Protein AF-A0A8H4ER36-F1 (afdb_monomer_lite)

Radius of gyration: 21.97 Å; chains: 1; bounding box: 55×39×60 Å

Structure (mmCIF, N/CA/C/O backbone):
data_AF-A0A8H4ER36-F1
#
_entry.id   AF-A0A8H4ER36-F1
#
loop_
_atom_site.group_PDB
_atom_site.id
_atom_site.type_symbol
_atom_site.label_atom_id
_atom_site.label_alt_id
_atom_site.label_comp_id
_atom_site.label_asym_id
_atom_site.label_entity_id
_atom_site.label_seq_id
_atom_site.pdbx_PDB_ins_code
_atom_site.Cartn_x
_atom_site.Cartn_y
_atom_site.Cartn_z
_atom_site.occupancy
_atom_site.B_iso_or_equiv
_atom_site.auth_seq_id
_atom_site.auth_comp_id
_atom_site.auth_asym_id
_atom_site.auth_atom_id
_atom_site.pdbx_PDB_model_num
ATOM 1 N N . MET A 1 1 ? -30.390 -21.638 -12.268 1.00 42.81 1 MET A N 1
ATOM 2 C CA . MET A 1 1 ? -29.011 -21.123 -12.106 1.00 42.81 1 MET A CA 1
ATOM 3 C C . MET A 1 1 ? -29.051 -19.606 -12.243 1.00 42.81 1 MET A C 1
ATOM 5 O O . MET A 1 1 ? -29.452 -19.135 -13.296 1.00 42.81 1 MET A O 1
ATOM 9 N N . LYS A 1 2 ? -28.735 -18.836 -11.191 1.00 47.06 2 LYS A N 1
ATOM 10 C CA . LYS A 1 2 ? -28.627 -17.369 -11.298 1.00 47.06 2 LYS A CA 1
ATOM 11 C C . LYS A 1 2 ? -27.300 -17.036 -11.980 1.00 47.06 2 LYS A C 1
ATOM 13 O O . LYS A 1 2 ? -26.244 -17.328 -11.428 1.00 47.06 2 LYS A O 1
ATOM 18 N N . THR A 1 3 ? -27.350 -16.466 -13.177 1.00 57.44 3 THR A N 1
ATOM 19 C CA . THR A 1 3 ? -26.164 -15.983 -13.889 1.00 57.44 3 THR A CA 1
ATOM 20 C C . THR A 1 3 ? -25.741 -14.645 -13.292 1.00 57.44 3 THR A C 1
ATOM 22 O O . THR A 1 3 ? -26.466 -13.658 -13.406 1.00 57.44 3 THR A O 1
ATOM 25 N N . TYR A 1 4 ? -24.583 -14.608 -12.633 1.00 67.88 4 TYR A N 1
ATOM 26 C CA . TYR A 1 4 ? -23.973 -13.357 -12.189 1.00 67.88 4 TYR A CA 1
ATOM 27 C C . TYR A 1 4 ? -23.377 -12.644 -13.400 1.00 67.88 4 TYR A C 1
ATOM 29 O O . TYR A 1 4 ? -22.346 -13.054 -13.927 1.00 67.88 4 TYR A O 1
ATOM 37 N N . THR A 1 5 ? -24.028 -11.576 -13.849 1.00 72.06 5 THR A N 1
ATOM 38 C CA . THR A 1 5 ? -23.422 -10.628 -14.784 1.00 72.06 5 THR A CA 1
ATOM 39 C C . THR A 1 5 ? -22.315 -9.861 -14.057 1.00 72.06 5 THR A C 1
ATOM 41 O O . THR A 1 5 ? -22.608 -9.204 -13.052 1.00 72.06 5 THR A O 1
ATOM 44 N N . PRO A 1 6 ? -21.054 -9.934 -14.520 1.00 74.06 6 PRO A N 1
ATOM 45 C CA . PRO A 1 6 ? -19.953 -9.189 -13.922 1.00 74.06 6 PRO A CA 1
ATOM 46 C C . PRO A 1 6 ? -20.238 -7.688 -13.946 1.00 74.06 6 PRO A C 1
ATOM 48 O O . PRO A 1 6 ? -20.868 -7.183 -14.878 1.00 74.06 6 PRO A O 1
ATOM 51 N N . SER A 1 7 ? -19.753 -6.955 -12.940 1.00 86.75 7 SER A N 1
ATOM 52 C CA . SER A 1 7 ? -19.954 -5.507 -12.923 1.00 86.75 7 SER A CA 1
ATOM 53 C C . SER A 1 7 ? -19.264 -4.857 -14.137 1.00 86.75 7 SER A C 1
ATOM 55 O O . SER A 1 7 ? -18.169 -5.279 -14.527 1.00 86.75 7 SER A O 1
ATOM 57 N N . PRO A 1 8 ? -19.839 -3.791 -14.721 1.00 80.44 8 PRO A N 1
ATOM 58 C CA . PRO A 1 8 ? -19.214 -3.073 -15.834 1.00 80.44 8 PRO A CA 1
ATOM 59 C C . PRO A 1 8 ? -17.801 -2.561 -15.515 1.00 80.44 8 PRO A C 1
ATOM 61 O O . PRO A 1 8 ? -16.967 -2.427 -16.410 1.00 80.44 8 PRO A O 1
ATOM 64 N N . LEU A 1 9 ? -17.518 -2.292 -14.236 1.00 79.56 9 LEU A N 1
ATOM 65 C CA . LEU A 1 9 ? -16.199 -1.888 -13.759 1.00 79.56 9 LEU A CA 1
ATOM 66 C C . LEU A 1 9 ? -15.189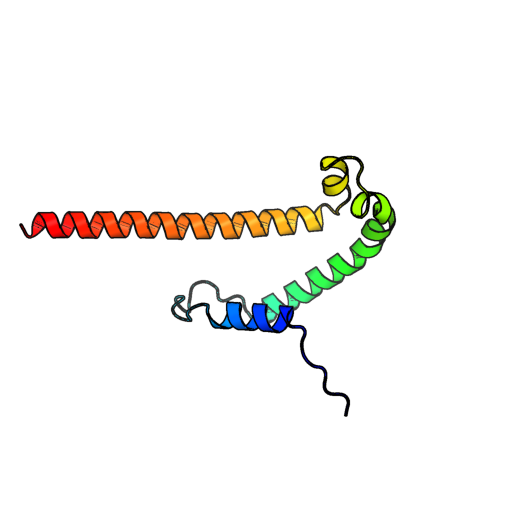 -3.040 -13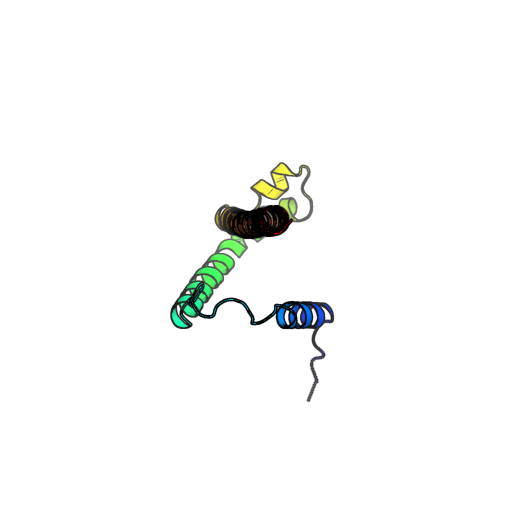.862 1.00 79.56 9 LEU A C 1
ATOM 68 O O . LEU A 1 9 ? -14.104 -2.839 -14.401 1.00 79.56 9 LEU A O 1
ATOM 72 N N . LEU A 1 10 ? -15.569 -4.252 -13.442 1.00 78.62 10 LEU A N 1
ATOM 73 C CA . LEU A 1 10 ? -14.731 -5.451 -13.570 1.00 78.62 10 LEU A CA 1
ATOM 74 C C . LEU A 1 10 ? -14.437 -5.782 -15.037 1.00 78.62 10 LEU A C 1
ATOM 76 O O . LEU A 1 10 ? -13.294 -6.072 -15.383 1.00 78.62 10 LEU A O 1
ATOM 80 N N . VAL A 1 11 ? -15.437 -5.659 -15.915 1.00 79.00 11 VAL A N 1
ATOM 81 C CA . VAL A 1 11 ? -15.258 -5.866 -17.362 1.00 79.00 11 VAL A CA 1
ATOM 82 C C . VAL A 1 11 ? -14.283 -4.839 -17.949 1.00 79.00 11 VAL A C 1
ATOM 84 O O . VAL A 1 11 ? -13.377 -5.205 -18.696 1.00 79.00 11 VAL A O 1
ATOM 87 N N . LYS A 1 12 ? -14.408 -3.557 -17.576 1.00 75.75 12 LYS A N 1
ATOM 88 C CA . LYS A 1 12 ? -13.489 -2.496 -18.026 1.00 75.75 12 LYS A CA 1
ATOM 89 C C . LYS A 1 12 ? -12.057 -2.709 -17.536 1.00 75.75 12 LYS A C 1
ATOM 91 O O . LYS A 1 12 ? -11.124 -2.465 -18.300 1.00 75.75 12 LYS A O 1
ATOM 96 N N . ILE A 1 13 ? -11.880 -3.148 -16.290 1.00 75.56 13 ILE A N 1
ATOM 97 C CA . ILE A 1 13 ? -10.562 -3.475 -15.729 1.00 75.56 13 ILE A CA 1
ATOM 98 C C . ILE A 1 13 ? -9.947 -4.645 -16.502 1.00 75.56 13 ILE A C 1
ATOM 100 O O . ILE A 1 13 ? -8.832 -4.511 -17.002 1.00 75.56 13 ILE A O 1
ATOM 104 N N . ALA A 1 14 ? -10.692 -5.737 -16.696 1.00 73.81 14 ALA A N 1
ATOM 105 C CA . ALA A 1 14 ? -10.224 -6.907 -17.438 1.00 73.81 14 ALA A CA 1
ATOM 106 C C . ALA A 1 14 ? -9.825 -6.558 -18.881 1.00 73.81 14 ALA A C 1
ATOM 108 O O . ALA A 1 14 ? -8.754 -6.946 -19.341 1.00 73.81 14 ALA A O 1
ATOM 109 N N . MET A 1 15 ? -10.633 -5.754 -19.579 1.00 74.31 15 MET A N 1
ATOM 110 C CA . MET A 1 15 ? -10.310 -5.279 -20.927 1.00 74.31 15 MET A CA 1
ATOM 111 C C . MET A 1 15 ? -9.060 -4.395 -20.971 1.00 74.31 15 MET A C 1
ATOM 113 O O . MET A 1 15 ? -8.312 -4.462 -21.941 1.00 74.31 15 MET A O 1
ATOM 117 N N . LYS A 1 16 ? -8.829 -3.549 -19.959 1.00 75.38 16 LYS A N 1
ATOM 118 C CA . LYS A 1 16 ? -7.615 -2.723 -19.883 1.00 75.38 16 LYS A CA 1
ATOM 119 C C . LYS A 1 16 ? -6.370 -3.563 -19.609 1.00 75.38 16 LYS A C 1
ATOM 121 O O . LYS A 1 16 ? -5.351 -3.308 -20.236 1.00 75.38 16 LYS A O 1
ATOM 126 N N . ILE A 1 17 ? -6.465 -4.565 -18.733 1.00 70.75 17 ILE A N 1
ATOM 127 C CA . ILE A 1 17 ? -5.372 -5.512 -18.466 1.00 70.75 17 ILE A CA 1
ATOM 128 C C . ILE A 1 17 ? -5.035 -6.300 -19.737 1.00 70.75 17 ILE A C 1
ATOM 130 O O . ILE A 1 17 ? -3.873 -6.394 -20.100 1.00 70.75 17 ILE A O 1
ATOM 134 N N . ASN A 1 18 ? -6.044 -6.773 -20.474 1.00 64.62 18 ASN A N 1
ATOM 135 C CA . ASN A 1 18 ? -5.841 -7.554 -21.699 1.00 64.62 18 ASN A CA 1
ATOM 136 C C . ASN A 1 18 ? -5.281 -6.734 -22.884 1.00 64.62 18 ASN A C 1
ATOM 138 O O . ASN A 1 18 ? -4.922 -7.293 -23.913 1.00 64.62 18 ASN A O 1
ATOM 142 N N . LYS A 1 19 ? -5.244 -5.398 -22.765 1.00 62.72 19 LYS A N 1
ATOM 143 C CA . LYS A 1 19 ? -4.620 -4.483 -23.735 1.00 62.72 19 LYS A CA 1
ATOM 144 C C . LYS A 1 19 ? -3.176 -4.119 -23.382 1.00 62.72 19 LYS A C 1
ATOM 146 O O . LYS A 1 19 ? -2.561 -3.378 -24.146 1.00 62.72 19 LYS A O 1
ATOM 151 N N . PHE A 1 20 ? -2.644 -4.584 -22.249 1.00 53.69 20 PHE A N 1
ATOM 152 C CA . PHE A 1 20 ? -1.205 -4.520 -22.025 1.00 53.69 20 PHE A CA 1
ATOM 153 C C . PHE A 1 20 ? -0.540 -5.500 -22.985 1.00 53.69 20 PHE A C 1
ATOM 155 O O . PHE A 1 20 ? -0.785 -6.701 -22.947 1.00 53.69 20 PHE A O 1
ATOM 162 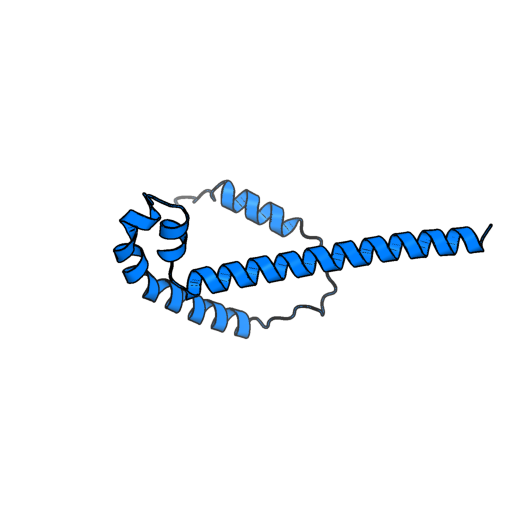N N . ASP A 1 21 ? 0.239 -4.939 -23.897 1.00 51.19 21 ASP A N 1
ATOM 163 C CA . ASP A 1 21 ? 0.987 -5.671 -24.899 1.00 51.19 21 ASP A CA 1
ATOM 164 C C . ASP A 1 21 ? 1.912 -6.688 -24.205 1.00 51.19 21 ASP A C 1
ATOM 166 O O . ASP A 1 21 ? 2.717 -6.328 -23.344 1.00 51.19 21 ASP A O 1
ATOM 170 N N . ASN A 1 22 ? 1.795 -7.968 -24.570 1.00 50.97 22 ASN A N 1
ATOM 171 C CA . ASN A 1 22 ? 2.618 -9.065 -24.039 1.00 50.97 22 ASN A CA 1
ATOM 172 C C . ASN A 1 22 ? 4.088 -8.980 -24.507 1.00 50.97 22 ASN A C 1
ATOM 174 O O . ASN A 1 22 ? 4.858 -9.917 -24.307 1.00 50.97 22 ASN A O 1
ATOM 178 N N . SER A 1 23 ? 4.490 -7.872 -25.136 1.00 50.62 23 SER A N 1
ATOM 179 C CA . SER A 1 23 ? 5.859 -7.587 -25.567 1.00 50.62 23 SER A CA 1
ATOM 180 C C . SER A 1 23 ? 6.795 -7.203 -24.413 1.00 50.62 23 SER A C 1
ATOM 182 O O . SER A 1 23 ? 7.982 -6.960 -24.646 1.00 50.62 23 SER A O 1
ATOM 184 N N . LEU A 1 24 ? 6.313 -7.195 -23.159 1.00 49.88 24 LEU A N 1
ATOM 185 C CA . LEU A 1 24 ? 7.200 -7.122 -22.000 1.00 49.88 24 LEU A CA 1
ATOM 186 C C . LEU A 1 24 ? 8.202 -8.289 -22.070 1.00 49.88 24 LEU A C 1
ATOM 188 O O . LEU A 1 24 ? 7.778 -9.444 -22.151 1.00 49.88 24 LEU A O 1
ATOM 192 N N . PRO A 1 25 ? 9.522 -8.032 -22.026 1.00 45.34 25 PRO A N 1
ATOM 193 C CA . PRO A 1 25 ? 10.509 -9.097 -22.081 1.00 45.34 25 PRO A CA 1
ATOM 194 C C . PRO A 1 25 ? 10.236 -10.065 -20.930 1.00 45.34 25 PRO A C 1
ATOM 196 O O . PRO A 1 25 ? 10.286 -9.672 -19.762 1.00 45.34 25 PRO A O 1
ATOM 199 N N . ALA A 1 26 ? 9.955 -11.323 -21.282 1.00 50.38 26 ALA A N 1
ATOM 200 C CA . ALA A 1 26 ? 9.463 -12.397 -20.413 1.00 50.38 26 ALA A CA 1
ATOM 201 C C . ALA A 1 26 ? 10.307 -12.675 -19.147 1.00 50.38 26 ALA A C 1
ATOM 203 O O . ALA A 1 26 ? 9.911 -13.468 -18.301 1.00 50.38 26 ALA A O 1
ATOM 204 N N . ASN A 1 27 ? 11.449 -12.003 -18.984 1.00 47.84 27 ASN A N 1
ATOM 205 C CA . ASN A 1 27 ? 12.456 -12.291 -17.971 1.00 47.84 27 ASN A CA 1
ATOM 206 C C . ASN A 1 27 ? 12.677 -11.193 -16.917 1.00 47.84 27 ASN A C 1
ATOM 208 O O . ASN A 1 27 ? 13.585 -11.349 -16.107 1.00 47.84 27 ASN A O 1
ATOM 212 N N . LYS A 1 28 ? 11.918 -10.084 -16.887 1.00 50.75 28 LYS A N 1
ATOM 213 C CA . LYS A 1 28 ? 12.221 -8.987 -15.933 1.00 50.75 28 LYS A CA 1
ATOM 214 C C . LYS A 1 28 ? 11.415 -8.969 -14.628 1.00 50.75 28 LYS A C 1
ATOM 216 O O . LYS A 1 28 ? 11.840 -8.295 -13.697 1.00 50.75 28 LYS A O 1
ATOM 221 N N . TYR A 1 29 ? 10.314 -9.717 -14.527 1.00 56.12 29 TYR A N 1
ATOM 222 C CA . TYR A 1 29 ? 9.413 -9.677 -13.360 1.00 56.12 29 TYR A CA 1
ATOM 223 C C . TYR A 1 29 ? 8.823 -11.052 -13.009 1.00 56.12 29 TYR A C 1
ATOM 225 O O . TYR A 1 29 ? 7.619 -11.185 -12.801 1.00 56.12 29 TYR A O 1
ATOM 233 N N . LEU A 1 30 ? 9.654 -12.095 -12.973 1.00 59.00 30 LEU A N 1
ATOM 234 C CA . LEU A 1 30 ? 9.229 -13.438 -12.564 1.00 59.00 30 LEU A CA 1
ATOM 235 C C . LEU A 1 30 ? 9.063 -13.499 -11.038 1.00 59.00 30 LEU A C 1
ATOM 237 O O . LEU A 1 30 ? 9.886 -14.076 -10.335 1.00 59.00 30 LEU A O 1
ATOM 241 N N . VAL A 1 31 ? 7.998 -12.881 -10.526 1.00 64.38 31 VAL A N 1
ATOM 242 C CA . VAL A 1 31 ? 7.481 -13.231 -9.198 1.00 64.38 31 VAL A CA 1
ATOM 243 C C . VAL A 1 31 ? 6.933 -14.649 -9.310 1.00 64.38 31 VAL A C 1
ATOM 245 O O . VAL A 1 31 ? 6.109 -14.931 -10.186 1.00 64.38 31 VAL A O 1
ATOM 248 N N . LYS A 1 32 ? 7.413 -15.564 -8.467 1.00 76.69 32 LYS A N 1
ATOM 249 C CA . LYS A 1 32 ? 6.931 -16.949 -8.482 1.00 76.69 32 LYS A CA 1
ATOM 250 C C . LYS A 1 32 ? 5.489 -17.003 -7.987 1.00 76.69 32 LYS A C 1
ATOM 252 O O . LYS A 1 32 ? 5.070 -16.209 -7.147 1.00 76.69 32 LYS A O 1
ATOM 257 N N . VAL A 1 33 ? 4.719 -17.973 -8.475 1.00 73.75 33 VAL A N 1
ATOM 258 C CA . VAL A 1 33 ? 3.318 -18.153 -8.058 1.00 73.75 33 VAL A CA 1
ATOM 259 C C . VAL A 1 33 ? 3.222 -18.363 -6.542 1.00 73.75 33 VAL A C 1
ATOM 261 O O . VAL A 1 33 ? 2.311 -17.847 -5.896 1.00 73.75 33 VAL A O 1
ATOM 264 N N . GLU A 1 34 ? 4.197 -19.055 -5.960 1.00 78.81 34 GLU A N 1
ATOM 265 C CA . GLU A 1 34 ? 4.305 -19.309 -4.525 1.00 78.81 34 GLU A CA 1
ATOM 266 C C . GLU A 1 34 ? 4.558 -18.019 -3.730 1.00 78.81 34 GLU A C 1
ATOM 268 O O . GLU A 1 34 ? 3.940 -17.809 -2.685 1.00 78.81 34 GLU A O 1
ATOM 273 N N . GLU A 1 35 ? 5.396 -17.120 -4.250 1.00 81.38 35 GLU A N 1
ATOM 274 C CA . GLU A 1 35 ? 5.658 -15.801 -3.655 1.00 81.38 35 GLU A CA 1
ATOM 275 C C . GLU A 1 35 ? 4.391 -14.936 -3.696 1.00 81.38 35 GLU A C 1
ATOM 277 O O . GLU A 1 35 ? 4.027 -14.310 -2.701 1.00 81.38 35 GLU A O 1
ATOM 282 N N . CYS A 1 36 ? 3.642 -14.985 -4.804 1.00 80.69 36 CYS A N 1
ATOM 283 C CA . CYS A 1 36 ? 2.330 -14.348 -4.915 1.00 80.69 36 CYS A CA 1
ATOM 284 C C . CYS A 1 36 ? 1.319 -14.909 -3.903 1.00 80.69 36 CYS A C 1
ATOM 286 O O . CYS A 1 36 ? 0.528 -14.150 -3.340 1.00 80.69 36 CYS A O 1
ATOM 288 N N . HIS A 1 37 ? 1.319 -16.225 -3.664 1.00 81.56 37 HIS A N 1
ATOM 289 C CA . HIS A 1 37 ? 0.412 -16.848 -2.702 1.00 81.56 37 HIS A CA 1
ATOM 290 C C . HIS A 1 37 ? 0.700 -16.378 -1.275 1.00 81.56 37 HIS A C 1
ATOM 292 O O . HIS A 1 37 ? -0.217 -15.950 -0.573 1.00 81.56 37 HIS A O 1
ATOM 298 N N . GLN A 1 38 ? 1.967 -16.433 -0.865 1.00 88.88 38 GLN A N 1
ATOM 299 C CA . GLN A 1 38 ? 2.400 -15.987 0.459 1.00 88.88 38 GLN A CA 1
ATOM 300 C C . GLN A 1 38 ? 2.120 -14.498 0.658 1.00 88.88 38 GLN A C 1
ATOM 302 O O . GLN A 1 38 ? 1.542 -14.106 1.671 1.00 88.88 38 GLN A O 1
ATOM 307 N N . PHE A 1 39 ? 2.441 -13.675 -0.343 1.00 86.50 39 PHE A N 1
ATOM 308 C CA . PHE A 1 39 ? 2.136 -12.250 -0.321 1.00 86.50 39 PHE A CA 1
ATOM 309 C C . PHE A 1 39 ? 0.633 -11.992 -0.151 1.00 86.50 39 PHE A C 1
ATOM 311 O O . PHE A 1 39 ? 0.235 -11.210 0.711 1.00 86.50 39 PHE A O 1
ATOM 318 N N . ARG A 1 40 ? -0.216 -12.688 -0.920 1.00 85.81 40 ARG A N 1
ATOM 319 C CA . ARG A 1 40 ? -1.678 -12.568 -0.830 1.00 85.81 40 ARG A CA 1
ATOM 320 C C . ARG A 1 40 ? -2.193 -12.902 0.566 1.00 85.81 40 ARG A C 1
ATOM 322 O O . ARG A 1 40 ? -3.065 -12.202 1.071 1.00 85.81 40 ARG A O 1
ATOM 329 N N . GLU A 1 41 ? -1.699 -13.982 1.159 1.00 92.25 41 GLU A N 1
ATOM 330 C CA . GLU A 1 41 ? -2.140 -14.436 2.475 1.00 92.25 41 GLU A CA 1
ATOM 331 C C . GLU A 1 41 ? -1.736 -13.448 3.574 1.00 92.25 41 GLU A C 1
ATOM 333 O O . GLU A 1 41 ? -2.577 -13.030 4.372 1.00 92.25 41 GLU A O 1
ATOM 338 N N . ILE A 1 42 ? -0.477 -13.000 3.565 1.00 91.38 42 ILE A N 1
ATOM 339 C CA . ILE A 1 42 ? 0.035 -12.011 4.520 1.00 91.38 42 ILE A CA 1
ATOM 340 C C . ILE A 1 42 ? -0.729 -10.693 4.383 1.00 91.38 42 ILE A C 1
ATOM 342 O O . ILE A 1 42 ? -1.220 -10.161 5.381 1.00 91.38 42 ILE A O 1
ATOM 346 N N . LEU A 1 43 ? -0.876 -10.182 3.159 1.00 87.19 43 LEU A N 1
ATOM 347 C CA . LEU A 1 43 ? -1.598 -8.940 2.902 1.00 87.19 43 LEU A CA 1
ATOM 348 C C . LEU A 1 43 ? -3.064 -9.060 3.331 1.00 87.19 43 LEU A C 1
ATOM 350 O O . LEU A 1 43 ? -3.559 -8.201 4.054 1.00 87.19 43 LEU A O 1
ATOM 354 N N . GLY A 1 44 ? -3.751 -10.138 2.948 1.00 88.88 44 GLY A N 1
ATOM 355 C CA . GLY A 1 44 ? -5.154 -10.362 3.298 1.00 88.88 44 GLY A CA 1
ATOM 356 C C . GLY A 1 44 ? -5.386 -10.421 4.809 1.00 88.88 44 GLY A C 1
ATOM 357 O O . GLY A 1 44 ? -6.274 -9.739 5.323 1.00 88.88 44 GLY A O 1
ATOM 358 N N . ASN A 1 45 ? -4.554 -11.171 5.534 1.00 92.81 45 ASN A N 1
ATOM 359 C CA . ASN A 1 45 ? -4.643 -11.277 6.992 1.00 92.81 45 ASN A CA 1
ATOM 360 C C . ASN A 1 45 ? -4.336 -9.945 7.688 1.00 92.81 45 ASN A C 1
ATOM 362 O O . ASN A 1 45 ? -5.003 -9.586 8.661 1.00 92.81 45 ASN A O 1
ATOM 366 N N . THR A 1 46 ? -3.369 -9.190 7.164 1.00 89.81 46 THR A N 1
ATOM 367 C CA . THR A 1 46 ? -3.007 -7.865 7.682 1.00 89.81 46 THR A CA 1
ATOM 368 C C . THR A 1 46 ? -4.139 -6.863 7.459 1.00 89.81 46 THR A C 1
ATOM 370 O O . THR A 1 46 ? -4.557 -6.179 8.384 1.00 89.81 46 THR A O 1
ATOM 373 N N . LEU A 1 47 ? -4.733 -6.823 6.265 1.00 86.75 47 LEU A N 1
ATOM 374 C CA . LEU A 1 47 ? -5.903 -5.983 5.991 1.00 86.75 47 LEU A CA 1
ATOM 375 C C . LEU A 1 47 ? -7.094 -6.353 6.887 1.00 86.75 47 LEU A C 1
ATOM 377 O O . LEU A 1 47 ? -7.794 -5.480 7.400 1.00 86.75 47 LEU A O 1
ATOM 381 N N . TRP A 1 48 ? -7.308 -7.649 7.115 1.00 90.19 48 TRP A N 1
ATOM 382 C CA . TRP A 1 48 ? -8.387 -8.133 7.970 1.00 90.19 48 TRP A CA 1
ATOM 383 C C . TRP A 1 48 ? -8.211 -7.763 9.447 1.00 90.19 48 TRP A C 1
ATOM 385 O O . TRP A 1 48 ? -9.210 -7.552 10.149 1.00 90.19 48 TRP A O 1
ATOM 395 N N . SER A 1 49 ? -6.971 -7.686 9.937 1.00 90.06 49 SER A N 1
ATOM 396 C CA . SER A 1 49 ? -6.687 -7.268 11.313 1.00 90.06 49 SER A CA 1
ATOM 397 C C . SER A 1 49 ? -6.920 -5.765 11.506 1.00 90.06 49 SER A C 1
ATOM 399 O O . SER A 1 49 ? -7.509 -5.371 12.514 1.00 90.06 49 SER A O 1
ATOM 401 N N . LEU A 1 50 ? -6.601 -4.952 10.492 1.00 89.00 50 LEU A N 1
ATOM 402 C CA . LEU A 1 50 ? -6.793 -3.495 10.486 1.00 89.00 50 LEU A CA 1
ATOM 403 C C . LEU A 1 50 ? -8.260 -3.049 10.454 1.00 89.00 50 LEU A C 1
ATOM 405 O O . LEU A 1 50 ? -8.556 -1.881 10.706 1.00 89.00 50 LEU A O 1
ATOM 409 N N . ARG A 1 51 ? -9.210 -3.958 10.193 1.00 89.94 51 ARG A N 1
ATOM 410 C CA . ARG A 1 51 ? -10.643 -3.620 10.119 1.00 89.94 51 ARG A CA 1
ATOM 411 C C . ARG A 1 51 ? -11.162 -2.908 11.371 1.00 89.94 51 ARG A C 1
ATOM 413 O O . ARG A 1 51 ? -12.033 -2.054 11.273 1.00 89.94 51 ARG A O 1
ATOM 420 N N . LYS A 1 52 ? -10.644 -3.275 12.550 1.00 89.31 52 LYS A N 1
ATOM 421 C CA . LYS A 1 52 ? -11.072 -2.679 13.823 1.00 89.31 52 LYS A CA 1
ATOM 422 C C . LYS A 1 52 ? -10.624 -1.224 13.931 1.00 89.31 52 LYS A C 1
ATOM 424 O O . LYS A 1 52 ? -11.379 -0.403 14.439 1.00 89.31 52 LYS A O 1
ATOM 429 N N . ASP A 1 53 ? -9.433 -0.918 13.429 1.00 87.25 53 ASP A N 1
ATOM 430 C CA . ASP A 1 53 ? -8.889 0.439 13.426 1.00 87.25 53 ASP A CA 1
ATOM 431 C C . ASP A 1 53 ? -9.630 1.317 12.414 1.00 87.25 53 ASP A C 1
ATOM 433 O O . ASP A 1 53 ? -9.969 2.459 12.720 1.00 87.25 53 ASP A O 1
ATOM 437 N N . ILE A 1 54 ? -9.979 0.752 11.252 1.00 88.81 54 ILE A N 1
ATOM 438 C CA . ILE A 1 54 ? -10.835 1.409 10.256 1.00 88.81 54 ILE A CA 1
ATOM 439 C C . ILE A 1 54 ? -12.208 1.730 10.855 1.00 88.81 54 ILE A C 1
ATOM 441 O O . ILE A 1 54 ? -12.659 2.867 10.754 1.00 88.81 54 ILE A O 1
ATOM 445 N N . GLU A 1 55 ? -12.855 0.772 11.527 1.00 90.75 55 GLU A N 1
ATOM 446 C CA . GLU A 1 55 ? -14.169 1.009 12.140 1.00 90.75 55 GLU A CA 1
ATOM 447 C C . GLU A 1 55 ? -14.088 2.058 13.259 1.00 90.75 55 GLU A C 1
ATOM 449 O O . GLU A 1 55 ? -14.946 2.931 13.367 1.00 90.75 55 GLU A O 1
ATOM 454 N N . LYS A 1 56 ? -13.017 2.030 14.063 1.00 92.12 56 LYS A N 1
ATOM 455 C CA . LYS A 1 56 ? -12.776 3.029 15.112 1.00 92.12 56 LYS A CA 1
ATOM 456 C C . LYS A 1 56 ? -12.635 4.442 14.539 1.00 92.12 56 LYS A C 1
ATOM 458 O O . LYS A 1 56 ? -13.108 5.398 15.151 1.00 92.12 56 LYS A O 1
ATOM 463 N N . ASN A 1 57 ? -12.004 4.572 13.375 1.00 92.38 57 ASN A N 1
ATOM 464 C CA . ASN A 1 57 ? -11.772 5.853 12.711 1.00 92.38 57 ASN A CA 1
ATOM 465 C C . ASN A 1 57 ? -12.834 6.193 11.655 1.00 92.38 57 ASN A C 1
ATOM 467 O O . ASN A 1 57 ? -12.699 7.196 10.956 1.00 92.38 57 ASN A O 1
ATOM 471 N N . ARG A 1 58 ? -13.906 5.401 11.548 1.00 92.62 58 ARG A N 1
ATOM 472 C CA . ARG A 1 58 ? -14.894 5.475 10.466 1.00 92.62 58 ARG A CA 1
ATOM 473 C C . ARG A 1 58 ? -15.440 6.875 10.222 1.00 92.62 58 ARG A C 1
ATOM 475 O O . ARG A 1 58 ? -15.451 7.327 9.085 1.00 92.62 58 ARG A O 1
ATOM 482 N N . ASN A 1 59 ? -15.814 7.593 11.280 1.00 93.19 59 ASN A N 1
ATOM 483 C CA . ASN A 1 59 ? -16.336 8.955 11.147 1.00 93.19 59 ASN A CA 1
ATOM 484 C C . ASN A 1 59 ? -15.332 9.902 10.479 1.00 93.19 59 ASN A C 1
ATOM 486 O O . ASN A 1 59 ? -15.730 10.712 9.652 1.00 93.19 59 ASN A O 1
ATOM 490 N N . LYS A 1 60 ? -14.041 9.774 10.798 1.00 93.12 60 LYS A N 1
ATOM 491 C CA . LYS A 1 60 ? -12.972 10.593 10.211 1.00 93.12 60 LYS A CA 1
ATOM 492 C C . LYS A 1 60 ? -12.624 10.175 8.782 1.00 93.12 60 LYS A C 1
ATOM 494 O O . LYS A 1 60 ? -12.127 10.984 8.012 1.00 93.12 60 LYS A O 1
ATOM 499 N N . LEU A 1 61 ? -12.883 8.919 8.428 1.00 91.00 61 LEU A N 1
ATOM 500 C CA . LEU A 1 61 ? -12.699 8.406 7.071 1.00 91.00 61 LEU A CA 1
ATOM 501 C C . LEU A 1 61 ? -13.868 8.789 6.152 1.00 91.00 61 LEU A C 1
ATOM 503 O O . LEU A 1 61 ? -13.650 9.113 4.991 1.00 91.00 61 LEU A O 1
ATOM 507 N N . GLU A 1 62 ? -15.101 8.768 6.661 1.00 93.94 62 GLU A N 1
ATOM 508 C CA . GLU A 1 62 ? -16.305 9.097 5.887 1.00 93.94 62 GLU A CA 1
ATOM 509 C C . GLU A 1 62 ? -16.582 10.608 5.848 1.00 93.94 62 GLU A C 1
ATOM 511 O O . GLU A 1 62 ? -17.010 11.123 4.819 1.00 93.94 62 GLU A O 1
ATOM 516 N N . ASN A 1 63 ? -16.334 11.319 6.953 1.00 94.12 63 ASN A N 1
ATOM 517 C CA . ASN A 1 63 ? -16.643 12.742 7.119 1.00 94.12 63 ASN A CA 1
ATOM 518 C C . ASN A 1 63 ? -15.481 13.501 7.797 1.00 94.12 63 ASN A C 1
ATOM 520 O O . ASN A 1 63 ? -15.649 14.025 8.902 1.00 94.12 63 ASN A O 1
ATOM 524 N N . PRO A 1 64 ? -14.291 13.552 7.175 1.00 94.25 64 PRO A N 1
ATOM 525 C CA . PRO A 1 64 ? -13.163 14.308 7.711 1.00 94.25 64 PRO A CA 1
ATOM 526 C C . PRO A 1 64 ? -13.460 15.810 7.753 1.00 94.25 64 PRO A C 1
ATOM 528 O O . PRO A 1 64 ? -14.042 16.361 6.817 1.00 94.25 64 PRO A O 1
ATOM 531 N N . PHE A 1 65 ? -12.986 16.497 8.793 1.00 93.06 65 PHE A N 1
ATOM 532 C CA . PHE A 1 65 ? -13.021 17.961 8.833 1.00 93.06 65 PHE A CA 1
ATOM 533 C C . PHE A 1 65 ? -11.875 18.574 8.010 1.00 93.06 65 PHE A C 1
ATOM 535 O O . PHE A 1 65 ? -12.030 19.638 7.411 1.00 93.06 65 PHE A O 1
ATOM 542 N N . LEU A 1 66 ? -10.730 17.883 7.944 1.00 95.25 66 LEU A N 1
ATOM 543 C CA . LEU A 1 66 ? -9.546 18.275 7.175 1.00 95.25 66 LEU A CA 1
ATOM 544 C C . LEU A 1 66 ? -8.976 17.091 6.393 1.00 95.25 66 LEU A C 1
ATOM 546 O O . LEU A 1 66 ? -9.060 15.942 6.819 1.00 95.25 66 LEU A O 1
ATOM 550 N N . LEU A 1 67 ? -8.305 17.381 5.277 1.00 90.31 67 LEU A N 1
ATOM 551 C CA . LEU A 1 67 ? -7.643 16.352 4.471 1.00 90.31 67 LEU A CA 1
ATOM 552 C C . LEU A 1 67 ? -6.579 15.582 5.269 1.00 90.31 67 LEU A C 1
ATOM 554 O O . LEU A 1 67 ? -6.457 14.369 5.138 1.00 90.31 67 LEU A O 1
ATOM 558 N N . GLU A 1 68 ? -5.832 16.275 6.123 1.00 90.75 68 GLU A N 1
ATOM 559 C CA . GLU A 1 68 ? -4.825 15.652 6.982 1.00 90.75 68 GLU A CA 1
ATOM 560 C C . GLU A 1 68 ? -5.455 14.668 7.980 1.00 90.75 68 GLU A C 1
ATOM 562 O O . GLU A 1 68 ? -4.915 13.593 8.225 1.00 90.75 68 GLU A O 1
ATOM 567 N N . GLU A 1 69 ? -6.642 14.986 8.502 1.00 91.38 69 GLU A N 1
ATOM 568 C CA . GLU A 1 69 ? -7.379 14.092 9.395 1.00 91.38 69 GLU A CA 1
ATOM 569 C C . GLU A 1 69 ? -7.803 12.806 8.678 1.00 91.38 69 GLU A C 1
ATOM 571 O O . GLU A 1 69 ? -7.687 11.722 9.250 1.00 91.38 69 GLU A O 1
ATOM 576 N N . TYR A 1 70 ? -8.236 12.912 7.420 1.00 91.44 70 TYR A N 1
ATOM 577 C CA . TYR A 1 70 ? -8.542 11.757 6.578 1.00 91.44 70 TYR A CA 1
ATOM 578 C C . TYR A 1 70 ? -7.312 10.863 6.384 1.00 91.44 70 TYR A C 1
ATOM 580 O O . TYR A 1 70 ? -7.369 9.667 6.670 1.00 91.44 70 TYR A O 1
ATOM 588 N N . TYR A 1 71 ? -6.183 11.443 5.961 1.00 87.81 71 TYR A N 1
ATOM 589 C CA . TYR A 1 71 ? -4.945 10.689 5.741 1.00 87.81 71 TYR A CA 1
ATOM 590 C C . TYR A 1 71 ? -4.436 10.023 7.024 1.00 87.81 71 TYR A C 1
ATOM 592 O O . TYR A 1 71 ? -4.142 8.829 7.017 1.00 87.81 71 TYR A O 1
ATOM 600 N N . ASN A 1 72 ? -4.422 10.753 8.141 1.00 89.62 72 ASN A N 1
ATOM 601 C CA . ASN A 1 72 ? -3.963 10.245 9.437 1.00 89.62 72 ASN A CA 1
ATOM 602 C C . ASN A 1 72 ? -4.912 9.203 10.057 1.00 89.62 72 ASN A C 1
ATOM 604 O O . ASN A 1 72 ? -4.556 8.549 11.037 1.00 89.62 72 ASN A O 1
ATOM 608 N N . SER A 1 73 ? -6.126 9.054 9.521 1.00 91.50 73 SER A N 1
ATOM 609 C CA . SER A 1 73 ? -7.107 8.076 10.001 1.00 91.50 73 SER A CA 1
ATOM 610 C C . SER A 1 73 ? -6.915 6.682 9.406 1.00 91.50 73 SER A C 1
ATOM 612 O O . SER A 1 73 ? -7.448 5.711 9.954 1.00 91.50 73 SER A O 1
ATOM 614 N N . PHE A 1 74 ? -6.145 6.555 8.322 1.00 89.06 74 PHE A N 1
ATOM 615 C CA . PHE A 1 74 ? -5.733 5.255 7.803 1.00 89.06 74 PHE A CA 1
ATOM 616 C C . PHE A 1 74 ? -4.612 4.644 8.643 1.00 89.06 74 PHE A C 1
ATOM 618 O O . PHE A 1 74 ? -3.799 5.332 9.254 1.00 89.06 74 PHE A O 1
ATOM 625 N N . SER A 1 75 ? -4.550 3.312 8.644 1.00 87.06 75 SER A N 1
ATOM 626 C CA . SER A 1 75 ? -3.398 2.603 9.195 1.00 87.06 75 SER A CA 1
ATOM 627 C C . SER A 1 75 ? -2.139 2.936 8.401 1.00 87.06 75 SER A C 1
ATOM 629 O O . SER A 1 75 ? -2.172 2.924 7.170 1.00 87.06 75 SER A O 1
ATOM 631 N N . LEU A 1 76 ? -1.023 3.115 9.111 1.00 86.19 76 LEU A N 1
ATOM 632 C CA . LEU A 1 76 ? 0.295 3.327 8.513 1.00 86.19 76 LEU A CA 1
ATOM 633 C C . LEU A 1 76 ? 0.647 2.236 7.493 1.00 86.19 76 LEU A C 1
ATOM 635 O O . LEU A 1 76 ? 1.230 2.519 6.459 1.00 86.19 76 LEU A O 1
ATOM 639 N N . ILE A 1 77 ? 0.244 0.988 7.749 1.00 85.56 77 ILE A N 1
ATOM 640 C CA . ILE A 1 77 ? 0.507 -0.124 6.827 1.00 85.56 77 ILE A CA 1
ATOM 641 C C . ILE A 1 77 ? -0.166 0.121 5.470 1.00 85.56 77 ILE A C 1
ATOM 643 O O . ILE A 1 77 ? 0.424 -0.145 4.427 1.00 85.56 77 ILE A O 1
ATOM 647 N N . LEU A 1 78 ? -1.405 0.622 5.480 1.00 84.81 78 LEU A N 1
ATOM 648 C CA . LEU A 1 78 ? -2.161 0.899 4.263 1.00 84.81 78 LEU A CA 1
ATOM 649 C C . LEU A 1 78 ? -1.576 2.085 3.506 1.00 84.81 78 LEU A C 1
ATOM 651 O O . LEU A 1 78 ? -1.385 1.988 2.296 1.00 84.81 78 LEU A O 1
ATOM 655 N N . THR A 1 79 ? -1.286 3.182 4.206 1.00 88.31 79 THR A N 1
ATOM 656 C CA . THR A 1 79 ? -0.726 4.377 3.570 1.00 88.31 79 THR A CA 1
ATOM 657 C C . THR A 1 79 ? 0.648 4.080 2.985 1.00 88.31 79 THR A C 1
ATOM 659 O O . THR A 1 79 ? 0.830 4.264 1.787 1.00 88.31 79 THR A O 1
ATOM 662 N N . SER A 1 80 ? 1.557 3.478 3.760 1.00 87.69 80 SER A N 1
ATOM 663 C CA . SER A 1 80 ? 2.892 3.110 3.277 1.00 87.69 80 SER A CA 1
ATOM 664 C C . SER A 1 80 ? 2.843 2.169 2.073 1.00 87.69 80 SER A C 1
ATOM 666 O O . SER A 1 80 ? 3.551 2.400 1.098 1.00 87.69 80 SER A O 1
ATOM 668 N N . PHE A 1 81 ? 1.972 1.152 2.082 1.00 86.88 81 PHE A N 1
ATOM 669 C CA . PHE A 1 81 ? 1.844 0.243 0.941 1.00 86.88 81 PHE A CA 1
ATOM 670 C C . PHE A 1 81 ? 1.436 0.972 -0.347 1.00 86.88 81 PHE A C 1
ATOM 672 O O . PHE A 1 81 ? 2.022 0.745 -1.407 1.00 86.88 81 PHE A O 1
ATOM 679 N N . PHE A 1 82 ? 0.417 1.833 -0.276 1.00 86.50 82 PHE A N 1
ATOM 680 C CA . PHE A 1 82 ? -0.055 2.550 -1.458 1.00 86.50 82 PHE A CA 1
ATOM 681 C C . PHE A 1 82 ? 0.919 3.641 -1.907 1.00 86.50 82 PHE A C 1
ATOM 683 O O . PHE A 1 82 ? 1.098 3.803 -3.114 1.00 86.50 82 PHE A O 1
ATOM 690 N N . ASP A 1 83 ? 1.585 4.327 -0.979 1.00 89.25 83 ASP A N 1
ATOM 691 C CA . ASP A 1 83 ? 2.612 5.322 -1.294 1.00 89.25 83 ASP A CA 1
ATOM 692 C C . ASP A 1 83 ? 3.792 4.678 -2.036 1.00 89.25 83 ASP A C 1
ATOM 694 O O . ASP A 1 83 ? 4.183 5.145 -3.108 1.00 89.25 83 ASP A O 1
ATOM 698 N N . GLU A 1 84 ? 4.298 3.545 -1.540 1.00 91.56 84 GLU A N 1
ATOM 699 C CA . GLU A 1 84 ? 5.374 2.790 -2.195 1.00 91.56 84 GLU A CA 1
ATOM 700 C C . GLU A 1 84 ? 4.948 2.248 -3.568 1.00 91.56 84 GLU A C 1
ATOM 702 O O . GLU A 1 84 ? 5.727 2.266 -4.528 1.00 91.56 84 GLU A O 1
ATOM 707 N N . LEU A 1 85 ? 3.698 1.789 -3.701 1.00 89.19 85 LEU A N 1
ATOM 708 C CA . LEU A 1 85 ? 3.157 1.334 -4.981 1.00 89.19 85 LEU A CA 1
ATOM 709 C C . LEU A 1 85 ? 3.106 2.476 -6.004 1.00 89.19 85 LEU A C 1
ATOM 711 O O . LEU A 1 85 ? 3.525 2.292 -7.150 1.00 89.19 85 LEU A O 1
ATOM 715 N N . ILE A 1 86 ? 2.602 3.644 -5.601 1.00 90.69 86 ILE A N 1
ATOM 716 C CA . ILE A 1 86 ? 2.540 4.836 -6.453 1.00 90.69 86 ILE A CA 1
ATOM 717 C C . ILE A 1 86 ? 3.953 5.236 -6.873 1.00 90.69 86 ILE A C 1
ATOM 719 O O . ILE A 1 86 ? 4.214 5.370 -8.069 1.00 90.69 86 ILE A O 1
ATOM 723 N N . GLU A 1 87 ? 4.879 5.344 -5.920 1.00 92.88 87 GLU A N 1
ATOM 724 C CA . GLU A 1 87 ? 6.265 5.719 -6.189 1.00 92.88 87 GLU A CA 1
ATOM 725 C C . GLU A 1 87 ? 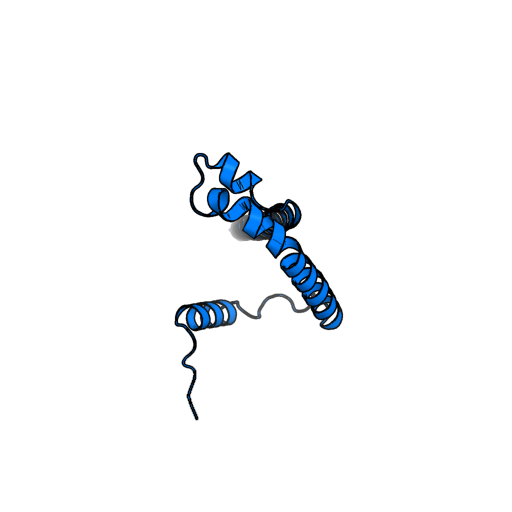6.934 4.735 -7.167 1.00 92.88 87 GLU A C 1
ATOM 727 O O . GLU A 1 87 ? 7.613 5.142 -8.115 1.00 92.88 87 GLU A O 1
ATOM 732 N N . SER A 1 88 ? 6.704 3.431 -6.992 1.00 89.50 88 SER A N 1
ATOM 733 C CA . SER A 1 88 ? 7.211 2.390 -7.890 1.00 89.50 88 SER A CA 1
ATOM 734 C C . SER A 1 88 ? 6.685 2.556 -9.321 1.00 89.50 88 SER A C 1
ATOM 736 O O . SER A 1 88 ? 7.461 2.521 -10.285 1.00 89.50 88 SER A O 1
ATOM 738 N N . ILE A 1 89 ? 5.383 2.815 -9.480 1.00 89.38 89 ILE A N 1
ATOM 739 C CA . ILE A 1 89 ? 4.760 3.062 -10.789 1.00 89.38 89 ILE A CA 1
ATOM 740 C C . ILE A 1 89 ? 5.322 4.340 -11.427 1.00 89.38 89 ILE A C 1
ATOM 742 O O . ILE A 1 89 ? 5.628 4.362 -12.625 1.00 89.38 89 ILE A O 1
ATOM 746 N N . GLU A 1 90 ? 5.490 5.409 -10.650 1.00 88.19 90 GLU A N 1
ATOM 747 C CA . GLU A 1 90 ? 6.031 6.676 -11.142 1.00 88.19 90 GLU A CA 1
ATOM 748 C C . GLU A 1 90 ? 7.484 6.551 -11.602 1.00 88.19 90 GLU A C 1
ATOM 750 O O . GLU A 1 90 ? 7.822 7.019 -12.697 1.00 88.19 90 GLU A O 1
ATOM 755 N N . LYS A 1 91 ? 8.324 5.851 -10.830 1.00 88.25 91 LYS A N 1
ATOM 756 C CA . LYS A 1 91 ? 9.712 5.540 -11.203 1.00 88.25 91 LYS A CA 1
ATOM 757 C C . LYS A 1 91 ? 9.777 4.786 -12.530 1.00 88.25 91 LYS A C 1
ATOM 759 O O . LYS A 1 91 ? 10.561 5.159 -13.405 1.00 88.25 91 LYS A O 1
ATOM 764 N N . GLN A 1 92 ? 8.925 3.778 -12.726 1.00 84.38 92 GLN A N 1
ATOM 765 C CA . GLN A 1 92 ? 8.873 3.032 -13.990 1.00 84.38 92 GLN A CA 1
ATOM 766 C C . GLN A 1 92 ? 8.434 3.914 -15.162 1.00 84.38 92 GLN A C 1
ATOM 768 O O . GLN A 1 92 ? 9.077 3.929 -16.214 1.00 84.38 92 GLN A O 1
ATOM 773 N N . LYS A 1 93 ? 7.379 4.713 -14.977 1.00 84.81 93 LYS A N 1
ATOM 774 C CA . LYS A 1 93 ? 6.900 5.658 -15.994 1.00 84.81 93 LYS A CA 1
ATOM 775 C C . LYS A 1 93 ? 7.982 6.666 -16.383 1.00 84.81 93 LYS A C 1
ATOM 777 O O . LYS A 1 93 ? 8.117 6.998 -17.563 1.00 84.81 93 LYS A O 1
ATOM 782 N N . TYR A 1 94 ? 8.757 7.155 -15.416 1.00 85.62 94 TYR A N 1
ATOM 783 C CA . TYR A 1 94 ? 9.882 8.046 -15.680 1.00 85.62 94 TYR A CA 1
ATOM 784 C C . TYR A 1 94 ? 11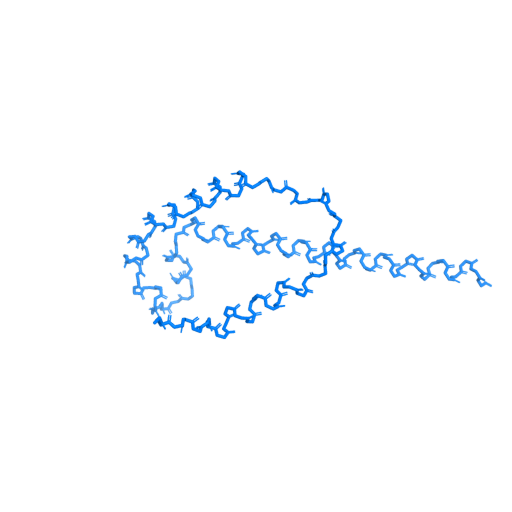.005 7.344 -16.454 1.00 85.62 94 TYR A C 1
ATOM 786 O O . TYR A 1 94 ? 11.504 7.902 -17.432 1.00 85.62 94 TYR A O 1
ATOM 794 N N . ALA A 1 95 ? 11.364 6.114 -16.073 1.00 84.31 95 ALA A N 1
ATOM 795 C CA . ALA A 1 95 ? 12.386 5.329 -16.762 1.00 84.31 95 ALA A CA 1
ATOM 796 C C . ALA A 1 95 ? 12.045 5.117 -18.247 1.00 84.31 95 ALA A C 1
ATOM 798 O O . ALA A 1 95 ? 12.872 5.419 -19.106 1.00 84.31 95 ALA A O 1
ATOM 799 N N . ILE A 1 96 ? 10.803 4.724 -18.550 1.00 82.62 96 ILE A N 1
ATOM 800 C CA . ILE A 1 96 ? 10.317 4.541 -19.929 1.00 82.62 96 ILE A CA 1
ATOM 801 C C . ILE A 1 96 ? 10.387 5.856 -20.717 1.00 82.62 96 ILE A C 1
ATOM 803 O O . ILE A 1 96 ? 10.855 5.894 -21.854 1.00 82.62 96 ILE A O 1
ATOM 807 N N . ARG A 1 97 ? 9.951 6.974 -20.118 1.00 78.88 97 ARG A N 1
ATOM 808 C CA . ARG A 1 97 ? 10.042 8.296 -20.765 1.00 78.88 97 ARG A CA 1
ATOM 809 C C . ARG A 1 97 ? 11.486 8.671 -21.086 1.00 78.88 97 ARG A C 1
ATOM 811 O O . ARG A 1 97 ? 11.755 9.162 -22.180 1.00 78.88 97 ARG A O 1
ATOM 818 N N . LYS A 1 98 ? 12.406 8.444 -20.147 1.00 83.50 98 LYS A N 1
ATOM 819 C CA . LYS A 1 98 ? 13.833 8.732 -20.319 1.00 83.50 98 LYS A CA 1
ATOM 820 C C . LYS A 1 98 ? 14.446 7.878 -21.432 1.00 83.50 98 LYS A C 1
ATOM 822 O O . LYS A 1 98 ? 15.183 8.407 -22.259 1.00 83.50 98 LYS A O 1
ATOM 827 N N . GLU A 1 99 ? 14.111 6.593 -21.478 1.00 82.00 99 GLU A N 1
ATOM 828 C CA . GLU A 1 99 ? 14.527 5.678 -22.544 1.00 82.00 99 GLU A CA 1
ATOM 829 C C . GLU A 1 99 ? 14.031 6.151 -23.918 1.00 82.00 99 GLU A C 1
ATOM 831 O O . GLU A 1 99 ? 14.829 6.300 -24.842 1.00 82.00 99 GLU A O 1
ATOM 836 N N . ASN A 1 100 ? 12.752 6.521 -24.031 1.00 75.62 100 ASN A N 1
ATOM 837 C CA . ASN A 1 100 ? 12.177 7.042 -25.273 1.00 75.62 100 ASN A CA 1
ATOM 838 C C . ASN A 1 100 ? 12.870 8.325 -25.757 1.00 75.62 100 ASN A C 1
ATOM 840 O O . ASN A 1 100 ? 13.180 8.450 -26.941 1.00 75.62 100 ASN A O 1
ATOM 844 N N . ILE A 1 101 ? 13.164 9.265 -24.851 1.00 82.44 101 ILE A N 1
ATOM 845 C CA . ILE A 1 101 ? 13.907 10.491 -25.186 1.00 82.44 101 ILE A CA 1
ATOM 846 C C . ILE A 1 101 ? 15.307 10.153 -25.717 1.00 82.44 101 ILE A C 1
ATOM 848 O O . ILE A 1 101 ? 15.760 10.750 -26.695 1.00 82.44 101 ILE A O 1
ATOM 852 N N . ASN A 1 102 ? 15.996 9.196 -25.094 1.00 77.31 102 ASN A N 1
ATOM 853 C CA . ASN A 1 102 ? 17.331 8.783 -25.520 1.00 77.31 102 ASN A CA 1
ATOM 854 C C . ASN A 1 102 ? 17.310 8.086 -26.887 1.00 77.31 102 ASN A C 1
ATOM 856 O O . ASN A 1 102 ? 18.185 8.350 -27.711 1.00 77.31 102 ASN A O 1
ATOM 860 N N . ASN A 1 103 ? 16.297 7.262 -27.158 1.00 74.69 103 ASN A N 1
ATOM 861 C CA . ASN A 1 103 ? 16.137 6.581 -28.443 1.00 74.69 103 ASN A CA 1
ATOM 862 C C . ASN A 1 103 ? 15.901 7.578 -29.587 1.00 74.69 103 ASN A C 1
ATOM 864 O O . ASN A 1 103 ? 16.551 7.480 -30.626 1.00 74.69 103 ASN A O 1
ATOM 868 N N . VAL A 1 104 ? 15.055 8.594 -29.379 1.00 77.12 104 VAL A N 1
ATOM 869 C CA . VAL A 1 104 ? 14.838 9.667 -30.369 1.00 77.12 104 VAL A CA 1
ATOM 870 C C . VAL A 1 104 ? 16.131 10.443 -30.643 1.00 77.12 104 VAL A C 1
ATOM 872 O O . VAL A 1 104 ? 16.460 10.702 -31.800 1.00 77.12 104 VAL A O 1
ATOM 875 N N . LYS A 1 105 ? 16.907 10.771 -29.601 1.00 74.69 105 LYS A N 1
ATOM 876 C CA . LYS A 1 105 ? 18.211 11.435 -29.771 1.00 74.69 105 LYS A CA 1
ATOM 877 C C . LYS A 1 105 ? 19.188 10.590 -30.592 1.00 74.69 105 LYS A C 1
ATOM 879 O O . LYS A 1 105 ? 19.842 11.132 -31.475 1.00 74.69 105 LYS A O 1
ATOM 884 N N . GLN A 1 106 ? 19.270 9.284 -30.336 1.00 67.50 106 GLN A N 1
ATOM 885 C CA . GLN A 1 106 ? 20.145 8.388 -31.101 1.00 67.50 106 GLN A CA 1
ATOM 886 C C . GLN A 1 106 ? 19.736 8.263 -32.571 1.00 67.50 106 GLN A C 1
ATOM 888 O O . GLN A 1 106 ? 20.608 8.238 -33.435 1.00 67.50 106 GLN A O 1
ATOM 893 N N . ILE A 1 107 ? 18.435 8.207 -32.871 1.00 75.00 107 ILE A N 1
ATOM 894 C CA . ILE A 1 107 ? 17.944 8.176 -34.257 1.00 75.00 107 ILE A CA 1
ATOM 895 C C . ILE A 1 107 ? 18.348 9.458 -34.992 1.00 75.00 107 ILE A C 1
ATOM 897 O O . ILE A 1 107 ? 18.884 9.386 -36.094 1.00 75.00 107 ILE A O 1
ATOM 901 N N . ASN A 1 108 ? 18.156 10.619 -34.363 1.00 66.38 108 ASN A N 1
ATOM 902 C CA . ASN A 1 108 ? 18.529 11.899 -34.963 1.00 66.38 108 ASN A CA 1
ATOM 903 C C . ASN A 1 108 ? 20.042 12.019 -35.194 1.00 66.38 108 ASN A C 1
ATOM 905 O O . ASN A 1 108 ? 20.448 12.518 -36.236 1.00 66.38 108 ASN A O 1
ATOM 909 N N . LEU A 1 109 ? 20.871 11.529 -34.265 1.00 70.81 109 LEU A N 1
ATOM 910 C CA . LEU A 1 109 ? 22.328 11.495 -34.445 1.00 70.81 109 LEU A CA 1
ATOM 911 C C . LEU A 1 109 ? 22.733 10.611 -35.634 1.00 70.81 109 LEU A C 1
ATOM 913 O O . LEU A 1 109 ? 23.500 11.056 -36.479 1.00 70.81 109 LEU A O 1
ATOM 917 N N . LYS A 1 110 ? 22.152 9.411 -35.759 1.00 70.06 110 LYS A N 1
ATOM 918 C CA . LYS A 1 110 ? 22.420 8.514 -36.895 1.00 70.06 110 LYS A CA 1
ATOM 919 C C . LYS A 1 110 ? 21.978 9.099 -38.235 1.00 70.06 110 LYS A C 1
ATOM 921 O O . LYS A 1 110 ? 22.639 8.872 -39.234 1.00 70.06 110 LYS A O 1
ATOM 926 N N . LEU A 1 111 ? 20.869 9.839 -38.277 1.00 62.69 111 LEU A N 1
ATOM 927 C CA . LEU A 1 111 ? 20.407 10.495 -39.506 1.00 62.69 111 LEU A CA 1
ATOM 928 C C . LEU A 1 111 ? 21.354 11.612 -39.963 1.00 62.69 111 LEU A C 1
ATOM 930 O O . LEU A 1 111 ? 21.514 11.806 -41.161 1.00 62.69 111 LEU A O 1
ATOM 934 N N . ILE A 1 112 ? 21.991 12.317 -39.023 1.00 64.25 112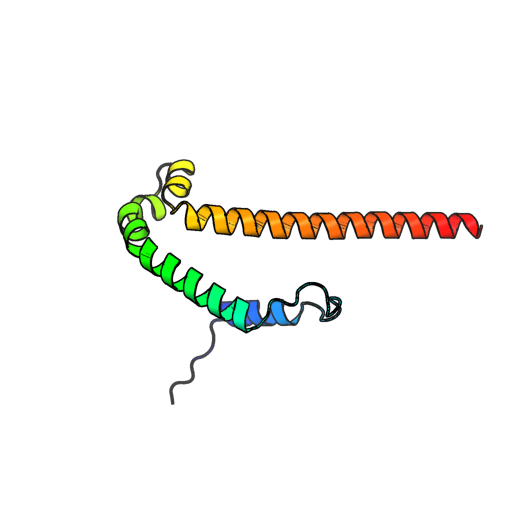 ILE A N 1
ATOM 935 C CA . ILE A 1 112 ? 22.989 13.353 -39.324 1.00 64.25 112 ILE A CA 1
ATOM 936 C C . ILE A 1 112 ? 24.283 12.737 -39.877 1.00 64.25 112 ILE A C 1
ATOM 938 O O . ILE A 1 112 ? 24.915 13.346 -40.724 1.00 64.25 112 ILE A O 1
ATOM 942 N N . GLU A 1 113 ? 24.667 11.533 -39.447 1.00 64.19 113 GLU A N 1
ATOM 943 C CA . GLU A 1 113 ? 25.869 10.837 -39.945 1.00 64.19 113 GLU A CA 1
ATOM 944 C C . GLU A 1 113 ? 25.732 10.292 -41.382 1.00 64.19 113 GLU A C 1
ATOM 946 O O . GLU A 1 113 ? 26.731 9.899 -41.982 1.00 64.19 113 GLU A O 1
ATOM 951 N N . ILE A 1 114 ? 24.512 10.232 -41.929 1.00 66.38 114 ILE A N 1
ATOM 952 C CA . ILE A 1 114 ? 24.220 9.681 -43.267 1.00 66.38 114 ILE A CA 1
ATOM 953 C C . ILE A 1 114 ? 23.987 10.805 -44.306 1.00 66.38 114 ILE A C 1
ATOM 955 O O . ILE A 1 114 ? 23.817 10.520 -45.493 1.00 66.38 114 ILE A O 1
ATOM 959 N N . LEU A 1 115 ? 23.984 12.073 -43.877 1.00 55.72 115 LEU A N 1
ATOM 960 C CA . LEU A 1 115 ? 23.874 13.271 -44.724 1.00 55.72 115 LEU A CA 1
ATOM 961 C C . LEU A 1 115 ? 25.240 13.940 -44.906 1.00 55.72 115 LEU A C 1
ATOM 963 O O . LEU A 1 115 ? 25.488 14.420 -46.034 1.00 55.72 115 LEU A O 1
#

Secondary structure (DSSP, 8-state):
----PPPHHHHHHHHHHTTS-TTS-TTS----HHHHHHHHHHHHHHHHHHHHHHHHTHHHHHS-SSHHHHHHHS-HHHHHHHHHHHHHHHHHHHHHHHHHHHHHHHHHHHHHTT-

Foldseek 3Di:
DDDDDDDPVVVVVVVVVVPPPPPPDPPDDCPDPVNVVVVCVVVVVVVVVCVVLCVVLVCCCPPNPDPVSNLVSHDPVVNVVVVVVVVVVVVVVVVVVVVVVVVVVVVVVVVVVVD

Sequence (115 aa):
MKTYTPSPLLVKIAMKINKFDNSLPANKYLVKVEECHQFREILGNTLWSLRKDIEKNRNKLENPFLLEEYYNSFSLILTSFFDELIESIEKQKYAIRKENINNVKQINLKLIEIL

pLDDT: mean 79.02, std 13.6, range [42.81, 95.25]

Organism: Gigaspora margarita (NCBI:txid4874)